Protein AF-A0A644UAX9-F1 (afdb_monomer_lite)

Secondary structure (DSSP, 8-state):
-GGGTT-SGGGT-SSPPPTTHHHHHHHTS-HHHHHHHHHHHHHHHGGGT-S--THHHHSSB-EEEEEEEEE-SSTTS---SPPPTTS----EEEEEEEEETTEEEEEEEEEEETTS-GGGGGGG----TTB-

Foldseek 3Di:
DVVCPPVCVVVPHPDDPDPCPVVVVVVVDDPVVVVVVVVVCCVVCVVVQAPDDVCVVVVAWEKDKDKDKDWAPDQPACADDDQDPVNDDIWIKIWIFIDTPRHRDTPDTDIHTNPDDPVVVVVVDDDDPRYD

Sequence (132 aa):
MLGLSGKTNHIQLDHIPRRSTLSDANKQRSSDVFGYIYNQLLLKYGHLISDSRIKDVIDKQIEIFDSTTISLFKEILKYVGRKPVDGKRKGGVKVHTVINVDEAVPKLVWFTNAATNDHVLLSKLKMDSNTI

Organism: NCBI:txid1076179

Radius of gyration: 21.42 Å; chains: 1; bounding box: 42×56×51 Å

Structure (mmCIF, N/CA/C/O backbone):
data_AF-A0A644UAX9-F1
#
_entry.id   AF-A0A644UAX9-F1
#
loop_
_atom_site.group_PDB
_atom_site.id
_atom_site.type_symbol
_atom_site.label_atom_id
_atom_site.label_alt_id
_atom_site.label_comp_id
_atom_site.label_asym_id
_atom_site.label_entity_id
_atom_site.label_seq_id
_atom_site.pdbx_PDB_ins_code
_atom_site.Cartn_x
_atom_site.Cartn_y
_atom_site.Cartn_z
_atom_site.occupancy
_atom_site.B_iso_or_equiv
_atom_site.auth_seq_id
_atom_site.auth_comp_id
_atom_site.auth_asym_id
_atom_site.auth_atom_id
_atom_site.pdbx_PDB_model_num
ATOM 1 N N . MET A 1 1 ? 8.402 34.067 4.086 1.00 55.81 1 MET A N 1
ATOM 2 C CA . MET A 1 1 ? 6.987 33.637 4.089 1.00 55.81 1 MET A CA 1
ATOM 3 C C . MET A 1 1 ? 6.166 34.805 4.634 1.00 55.81 1 MET A C 1
ATOM 5 O O . MET A 1 1 ? 5.911 34.852 5.825 1.00 55.81 1 MET A O 1
ATOM 9 N N . LEU A 1 2 ? 5.859 35.809 3.796 1.00 58.38 2 LEU A N 1
ATOM 10 C CA . LEU A 1 2 ? 5.228 37.069 4.241 1.00 58.38 2 LEU A CA 1
ATOM 11 C C . LEU A 1 2 ? 3.797 36.873 4.788 1.00 58.38 2 LEU A C 1
ATOM 13 O O . LEU A 1 2 ? 3.357 37.642 5.631 1.00 58.38 2 LEU A O 1
ATOM 17 N N . GLY A 1 3 ? 3.091 35.823 4.350 1.00 68.50 3 GLY A N 1
ATOM 18 C CA . GLY A 1 3 ? 1.677 35.589 4.686 1.00 68.50 3 GLY A CA 1
ATOM 19 C C . GLY A 1 3 ? 1.372 35.198 6.139 1.00 68.50 3 GLY A C 1
ATOM 20 O O . GLY A 1 3 ? 0.203 35.180 6.517 1.00 68.50 3 GLY A O 1
ATOM 21 N N . LEU A 1 4 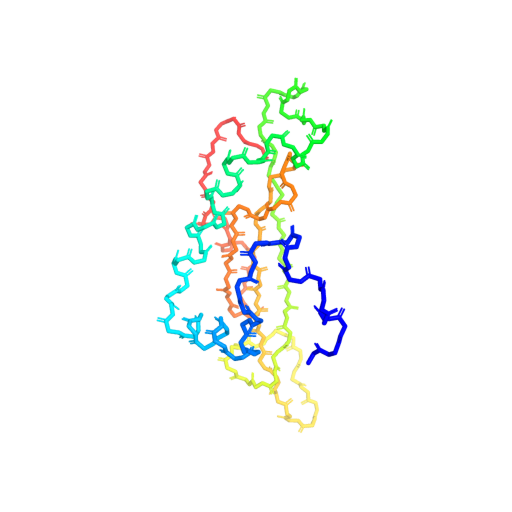? 2.393 34.896 6.951 1.00 66.44 4 LEU A N 1
ATOM 22 C CA . LEU A 1 4 ? 2.254 34.575 8.382 1.00 66.44 4 LEU A CA 1
ATOM 23 C C . LEU A 1 4 ? 2.673 35.722 9.316 1.00 66.44 4 LEU A C 1
ATOM 25 O O . LEU A 1 4 ? 2.611 35.563 10.535 1.00 66.44 4 LEU A O 1
ATOM 29 N N . SER A 1 5 ? 3.083 36.872 8.770 1.00 66.38 5 SER A N 1
ATOM 30 C CA . SER A 1 5 ? 3.472 38.030 9.580 1.00 66.38 5 SER A CA 1
ATOM 31 C C . SER A 1 5 ? 2.308 38.490 10.466 1.00 66.38 5 SER A C 1
ATOM 33 O O . SER A 1 5 ? 1.198 38.686 9.975 1.00 66.38 5 SER A O 1
ATOM 35 N N . GLY A 1 6 ? 2.549 38.615 11.774 1.00 72.94 6 GLY A N 1
ATOM 36 C CA . GLY A 1 6 ? 1.547 39.036 12.763 1.00 72.94 6 GLY A CA 1
ATOM 37 C C . GLY A 1 6 ? 0.522 37.969 13.174 1.00 72.94 6 GLY A C 1
ATOM 38 O O . GLY A 1 6 ? -0.306 38.240 14.035 1.00 72.94 6 GLY A O 1
ATOM 39 N N . LYS A 1 7 ? 0.570 36.754 12.606 1.00 75.19 7 LYS A N 1
ATOM 40 C CA . LYS A 1 7 ? -0.389 35.668 12.908 1.00 75.19 7 LYS A CA 1
ATOM 41 C C . LYS A 1 7 ? 0.183 34.557 13.796 1.00 75.19 7 LYS A C 1
ATOM 43 O O . LYS A 1 7 ? -0.530 33.614 14.123 1.00 75.19 7 LYS A O 1
ATOM 48 N N . THR A 1 8 ? 1.451 34.650 14.191 1.00 77.12 8 THR A N 1
ATOM 49 C CA . THR A 1 8 ? 2.166 33.610 14.954 1.00 77.12 8 THR A CA 1
ATOM 50 C C . THR A 1 8 ? 1.662 33.450 16.388 1.00 77.12 8 THR A C 1
ATOM 52 O O . THR A 1 8 ? 1.616 32.332 16.894 1.00 77.12 8 THR A O 1
ATOM 55 N N . ASN A 1 9 ? 1.192 34.533 17.013 1.00 73.50 9 ASN A N 1
ATOM 56 C CA . ASN A 1 9 ? 0.713 34.514 18.400 1.00 73.50 9 ASN A CA 1
ATOM 57 C C . ASN A 1 9 ? -0.563 33.673 18.580 1.00 73.50 9 ASN A C 1
ATOM 59 O O . ASN A 1 9 ? -0.730 33.025 19.607 1.00 73.50 9 ASN A O 1
ATOM 63 N N . HIS A 1 10 ? -1.441 33.623 17.571 1.00 78.75 10 HIS A N 1
ATOM 64 C CA . HIS A 1 10 ? -2.680 32.832 17.628 1.00 78.75 10 HIS A CA 1
ATOM 65 C C . HIS A 1 10 ? -2.440 31.318 17.616 1.00 78.75 10 HIS A C 1
ATOM 67 O O . HIS A 1 10 ? -3.304 30.557 18.036 1.00 78.75 10 HIS A O 1
ATOM 73 N N . ILE A 1 11 ? -1.273 30.890 17.136 1.00 81.38 11 ILE A N 1
ATOM 74 C CA . ILE A 1 11 ? -0.857 29.486 17.055 1.00 81.38 11 ILE A CA 1
ATOM 75 C C . ILE A 1 11 ? 0.291 29.174 18.023 1.00 81.38 11 ILE A C 1
ATOM 77 O O . ILE A 1 11 ? 0.952 28.153 17.862 1.00 81.38 11 ILE A O 1
ATOM 81 N N . GLN A 1 12 ? 0.521 30.049 19.015 1.00 80.81 12 GLN A N 1
ATOM 82 C CA . GLN A 1 12 ? 1.534 29.887 20.068 1.00 80.81 12 GLN A CA 1
ATOM 83 C C . GLN A 1 12 ? 2.941 29.591 19.520 1.00 80.81 12 GLN A C 1
ATOM 85 O O . GLN A 1 12 ? 3.677 28.768 20.058 1.00 80.81 12 GLN A O 1
ATOM 90 N N . LEU A 1 13 ? 3.315 30.249 18.419 1.00 76.94 13 LEU A N 1
ATOM 91 C CA . LEU A 1 13 ? 4.668 30.166 17.874 1.00 76.94 13 LEU A CA 1
ATOM 92 C C . LEU A 1 13 ? 5.462 31.417 18.254 1.00 76.94 13 LEU A C 1
ATOM 94 O O . LEU A 1 13 ? 5.200 32.496 17.722 1.00 76.94 13 LEU A O 1
ATOM 98 N N . ASP A 1 14 ? 6.478 31.249 19.104 1.00 77.12 14 ASP A N 1
ATOM 99 C CA . ASP A 1 14 ? 7.381 32.334 19.528 1.00 77.12 14 ASP A CA 1
ATOM 100 C C . ASP A 1 14 ? 8.239 32.873 18.374 1.00 77.12 14 ASP A C 1
ATOM 102 O O . ASP A 1 14 ? 8.647 34.034 18.358 1.00 77.12 14 ASP A O 1
ATOM 106 N N . HIS A 1 15 ? 8.503 32.040 17.365 1.00 73.75 15 HIS A N 1
ATOM 107 C CA . HIS A 1 15 ? 9.133 32.461 16.122 1.00 73.75 15 HIS A CA 1
ATOM 108 C C . HIS A 1 15 ? 8.629 31.631 14.938 1.00 73.75 15 HIS A C 1
ATOM 110 O O . HIS A 1 15 ? 8.233 30.473 15.075 1.00 73.75 15 HIS A O 1
ATOM 116 N N . ILE A 1 16 ? 8.709 32.191 13.727 1.00 72.25 16 ILE A N 1
ATOM 117 C CA . ILE A 1 16 ? 8.430 31.427 12.505 1.00 72.25 16 ILE A CA 1
ATOM 118 C C . ILE A 1 16 ? 9.563 30.405 12.320 1.00 72.25 16 ILE A C 1
ATOM 120 O O . ILE A 1 16 ? 10.730 30.809 12.243 1.00 72.25 16 ILE A O 1
ATOM 124 N N . PRO A 1 17 ? 9.282 29.092 12.250 1.00 67.25 17 PRO A N 1
ATOM 125 C CA . PRO A 1 17 ? 10.317 28.112 11.954 1.00 67.25 17 PRO A CA 1
ATOM 126 C C . PRO A 1 17 ? 10.894 28.395 10.562 1.00 67.25 17 PRO A C 1
ATOM 128 O O . PRO A 1 17 ? 10.160 28.619 9.595 1.00 67.25 17 PRO A O 1
ATOM 131 N N . ARG A 1 18 ? 12.228 28.421 10.441 1.00 71.25 18 ARG A N 1
ATOM 132 C CA . ARG A 1 18 ? 12.873 28.582 9.129 1.00 71.25 18 ARG A CA 1
ATOM 133 C C . ARG A 1 18 ? 12.424 27.429 8.227 1.00 71.25 18 ARG A C 1
ATOM 135 O O . ARG A 1 18 ? 12.356 26.290 8.672 1.00 71.25 18 ARG A O 1
ATOM 142 N N . ARG A 1 19 ? 12.149 27.721 6.949 1.00 62.91 19 ARG A N 1
ATOM 143 C CA . ARG A 1 19 ? 11.551 26.790 5.963 1.00 62.91 19 ARG A CA 1
ATOM 144 C C . ARG A 1 19 ? 12.223 25.407 5.913 1.00 62.91 19 ARG A C 1
ATOM 146 O O . ARG A 1 19 ? 11.583 24.436 5.532 1.00 62.91 19 ARG A O 1
ATOM 153 N N . SER A 1 20 ? 13.499 25.327 6.277 1.00 63.91 20 SER A N 1
ATOM 154 C CA . SER A 1 20 ? 14.312 24.122 6.208 1.00 63.91 20 SER A CA 1
ATOM 155 C C . SER A 1 20 ? 14.401 23.325 7.518 1.00 63.91 20 SER A C 1
ATOM 157 O O . SER A 1 20 ? 14.758 22.161 7.460 1.00 63.91 20 SER A O 1
ATOM 159 N N . THR A 1 21 ? 14.008 23.839 8.691 1.00 72.69 21 THR A N 1
ATOM 160 C CA . THR A 1 21 ? 14.293 23.139 9.967 1.00 72.69 21 THR A CA 1
ATOM 161 C C . THR A 1 21 ? 13.525 21.833 10.133 1.00 72.69 21 THR A C 1
ATOM 163 O O . THR A 1 21 ? 14.114 20.813 10.479 1.00 72.69 21 THR A O 1
ATOM 166 N N . LEU A 1 22 ? 12.220 21.829 9.849 1.00 73.19 22 LEU A N 1
ATOM 167 C CA . LEU A 1 22 ? 11.415 20.613 9.975 1.00 73.19 22 LEU A CA 1
ATOM 168 C C . LEU A 1 22 ? 11.743 19.605 8.869 1.00 73.19 22 LEU A C 1
ATOM 170 O O . LEU A 1 22 ? 11.840 18.410 9.134 1.00 73.19 22 LEU A O 1
ATOM 174 N N . SER A 1 23 ? 11.947 20.085 7.638 1.00 79.38 23 SER A N 1
ATOM 175 C CA . SER A 1 23 ? 12.320 19.223 6.516 1.00 79.38 23 SER A CA 1
ATOM 176 C C . SER A 1 23 ? 13.701 18.604 6.716 1.00 79.38 23 SER A C 1
ATOM 178 O O . SER A 1 23 ? 13.858 17.420 6.433 1.00 79.38 23 SER A O 1
ATOM 180 N N . ASP A 1 24 ? 14.682 19.364 7.201 1.00 82.81 24 ASP A N 1
ATOM 181 C CA . ASP A 1 24 ? 16.035 18.861 7.447 1.00 82.81 24 ASP A CA 1
ATOM 182 C C . ASP A 1 24 ? 16.060 17.900 8.637 1.00 82.81 24 ASP A C 1
ATOM 184 O O . ASP A 1 24 ? 16.685 16.846 8.549 1.00 82.81 24 ASP A O 1
ATOM 188 N N . ALA A 1 25 ? 15.294 18.180 9.696 1.00 82.12 25 ALA 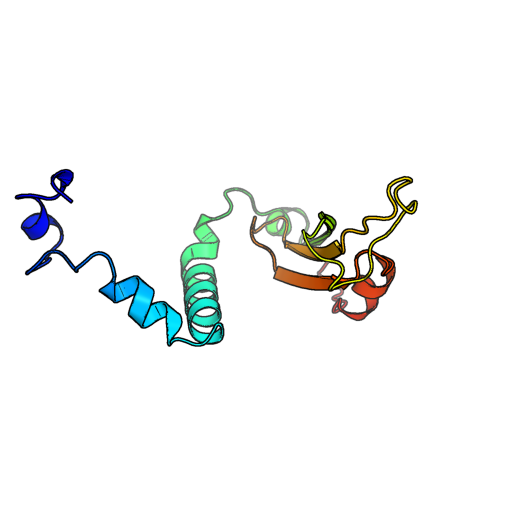A N 1
ATOM 189 C CA . ALA A 1 25 ? 15.106 17.232 10.791 1.00 82.12 25 ALA A CA 1
ATOM 190 C C . ALA A 1 25 ? 14.420 15.937 10.318 1.00 82.12 25 ALA A C 1
ATOM 192 O O . ALA A 1 25 ? 14.811 14.846 10.723 1.00 82.12 25 ALA A O 1
ATOM 193 N N . ASN A 1 26 ? 13.429 16.028 9.425 1.00 87.06 26 ASN A N 1
ATOM 194 C CA . ASN A 1 26 ? 12.758 14.855 8.860 1.00 87.06 26 ASN A CA 1
ATOM 195 C C . ASN A 1 26 ? 13.679 14.010 7.974 1.00 87.06 26 ASN A C 1
ATOM 197 O O . ASN A 1 26 ? 13.528 12.794 7.977 1.00 87.06 26 ASN A O 1
ATOM 201 N N . LYS A 1 27 ? 14.655 14.611 7.277 1.00 86.94 27 LYS A N 1
ATOM 202 C CA . LYS A 1 27 ? 15.661 13.854 6.506 1.00 86.94 27 LYS A CA 1
ATOM 203 C C . LYS A 1 27 ? 16.525 12.947 7.386 1.00 86.94 27 LYS A C 1
ATOM 205 O O . LYS A 1 27 ? 17.047 11.959 6.888 1.00 86.94 27 LYS A O 1
ATOM 210 N N . GLN A 1 28 ? 16.698 13.292 8.662 1.00 89.06 28 GLN A N 1
ATOM 211 C CA . GLN A 1 28 ? 17.493 12.513 9.615 1.00 89.06 28 GLN A CA 1
ATOM 212 C C . GLN A 1 28 ? 16.668 11.454 10.362 1.00 89.06 28 GLN A C 1
ATOM 214 O O . GLN A 1 28 ? 17.236 10.624 11.066 1.00 89.06 28 GLN A O 1
ATOM 219 N N . ARG A 1 29 ? 15.335 11.474 10.238 1.00 90.81 29 ARG A N 1
ATOM 220 C CA . ARG A 1 29 ? 14.456 10.491 10.883 1.00 90.81 29 ARG A CA 1
ATOM 221 C C . ARG A 1 29 ? 14.321 9.253 10.009 1.00 90.81 29 ARG A C 1
ATOM 223 O O . ARG A 1 29 ? 14.216 9.360 8.789 1.00 90.81 29 ARG A O 1
ATOM 230 N N . SER A 1 30 ? 14.267 8.080 10.639 1.00 94.44 30 SER A N 1
ATOM 231 C CA . SER A 1 30 ? 13.919 6.857 9.921 1.00 94.44 30 SER A CA 1
ATOM 232 C C . SER A 1 30 ? 12.459 6.899 9.471 1.00 94.44 30 SER A C 1
ATOM 234 O O . SER A 1 30 ? 11.616 7.580 10.067 1.00 94.44 30 SER A O 1
ATOM 236 N N . SER A 1 31 ? 12.146 6.132 8.427 1.00 91.00 31 SER A N 1
ATOM 237 C CA . SER A 1 31 ? 10.771 5.924 7.966 1.00 91.00 31 SER A CA 1
ATOM 238 C C . SER A 1 31 ? 9.855 5.405 9.078 1.00 91.00 31 SER A C 1
ATOM 240 O O . SER A 1 31 ? 8.664 5.715 9.084 1.00 91.00 31 SER A O 1
ATOM 242 N N . ASP A 1 32 ? 10.410 4.671 10.044 1.00 92.94 32 ASP A N 1
ATOM 243 C CA . ASP A 1 32 ? 9.655 4.044 11.131 1.00 92.94 32 ASP A CA 1
ATOM 244 C C . ASP A 1 32 ? 8.977 5.080 12.022 1.00 92.94 32 ASP A C 1
ATOM 246 O O . ASP A 1 32 ? 7.862 4.852 12.480 1.00 92.94 32 ASP A O 1
ATOM 250 N N . VAL A 1 33 ? 9.598 6.248 12.218 1.00 94.12 33 VAL A N 1
ATOM 251 C CA . VAL A 1 33 ? 8.998 7.336 13.003 1.00 94.12 33 VAL A CA 1
ATOM 252 C C . VAL A 1 33 ? 7.693 7.804 12.359 1.00 94.12 33 VAL A C 1
ATOM 254 O O . VAL A 1 33 ? 6.686 7.979 13.042 1.00 94.12 33 VAL A O 1
ATOM 257 N N . PHE A 1 34 ? 7.688 7.973 11.037 1.00 91.25 34 PHE A N 1
ATOM 258 C CA . PHE A 1 34 ? 6.496 8.388 10.298 1.00 91.25 34 PHE A CA 1
ATOM 259 C C . PHE A 1 34 ? 5.433 7.292 10.298 1.00 91.25 34 PHE A C 1
ATOM 261 O O . PHE A 1 34 ? 4.259 7.589 10.509 1.00 91.25 34 PHE A O 1
ATOM 268 N N . GLY A 1 35 ? 5.850 6.032 10.131 1.00 90.62 35 GLY A N 1
ATOM 269 C CA . GLY A 1 35 ? 4.961 4.879 10.248 1.00 90.62 35 GLY A CA 1
ATOM 270 C C . GLY A 1 35 ? 4.313 4.798 11.630 1.00 90.62 35 GLY A C 1
ATOM 271 O O . GLY A 1 35 ? 3.102 4.617 11.734 1.00 90.62 35 GLY A O 1
ATOM 272 N N . TYR A 1 36 ? 5.085 4.996 12.697 1.00 94.31 36 TYR A N 1
ATOM 273 C CA . TYR A 1 36 ? 4.569 5.007 14.061 1.00 94.31 36 TYR A CA 1
ATOM 274 C C . TYR A 1 36 ? 3.545 6.127 14.268 1.00 94.31 36 TYR A C 1
ATOM 276 O O . TYR A 1 36 ? 2.425 5.853 14.695 1.00 94.31 36 TYR A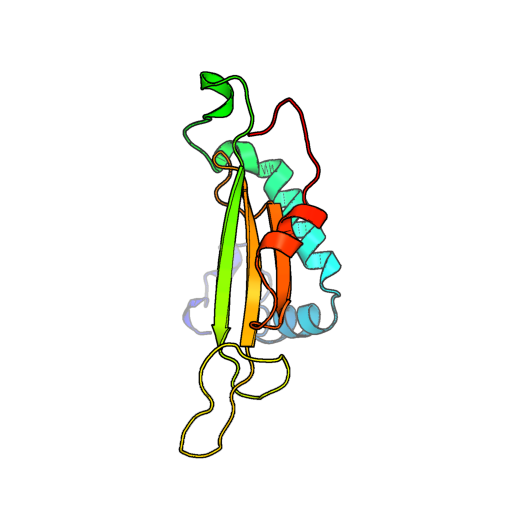 O 1
ATOM 284 N N . ILE A 1 37 ? 3.891 7.370 13.911 1.00 93.62 37 ILE A N 1
ATOM 285 C CA . ILE A 1 37 ? 2.982 8.521 14.038 1.00 93.62 37 ILE A CA 1
ATOM 286 C C . ILE A 1 37 ? 1.685 8.269 13.265 1.00 93.62 37 ILE A C 1
ATOM 288 O O . ILE A 1 37 ? 0.602 8.478 13.807 1.00 93.62 37 ILE A O 1
ATOM 292 N N . TYR A 1 38 ? 1.786 7.785 12.027 1.00 90.62 38 TYR A N 1
ATOM 293 C CA . TYR A 1 38 ? 0.628 7.449 11.205 1.00 90.62 38 TYR A CA 1
ATOM 294 C C . TYR A 1 38 ? -0.286 6.427 11.890 1.00 90.62 38 TYR A C 1
ATOM 296 O O . TYR A 1 38 ? -1.475 6.689 12.052 1.00 90.62 38 TYR A O 1
ATOM 304 N N . ASN A 1 39 ? 0.266 5.303 12.357 1.00 89.69 39 ASN A N 1
ATOM 305 C CA . ASN A 1 39 ? -0.523 4.257 13.007 1.00 89.69 39 ASN A CA 1
ATOM 306 C C . ASN A 1 39 ? -1.176 4.753 14.307 1.00 89.69 39 ASN A C 1
ATOM 308 O O . ASN A 1 39 ? -2.326 4.421 14.576 1.00 89.69 39 ASN A O 1
ATOM 312 N N . GLN A 1 40 ? -0.489 5.587 15.095 1.00 94.44 40 GLN A N 1
ATOM 313 C CA . GLN A 1 40 ? -1.076 6.189 16.298 1.00 94.44 40 GLN A CA 1
ATOM 314 C C . GLN A 1 40 ? -2.245 7.127 15.965 1.00 94.44 40 GLN A C 1
ATOM 316 O O . GLN A 1 40 ? -3.267 7.116 16.654 1.00 94.44 40 GLN A O 1
ATOM 321 N N . LEU A 1 41 ? -2.119 7.925 14.902 1.00 91.75 41 LEU A N 1
ATOM 322 C CA . LEU A 1 41 ? -3.203 8.788 14.433 1.00 91.75 41 LEU A CA 1
ATOM 323 C C . LEU A 1 41 ? -4.381 7.970 13.902 1.00 91.75 41 LEU A C 1
ATOM 325 O O . LEU A 1 41 ? -5.520 8.290 14.227 1.00 91.75 41 LEU A O 1
ATOM 329 N N . LEU A 1 42 ? -4.113 6.907 13.142 1.00 87.06 42 LEU A N 1
ATOM 330 C CA . LEU A 1 42 ? -5.143 6.006 12.634 1.00 87.06 42 LEU A CA 1
ATOM 331 C C . LEU A 1 42 ? -5.895 5.319 13.779 1.00 87.06 42 LEU A C 1
ATOM 333 O O . LEU A 1 42 ? -7.118 5.331 13.788 1.00 87.06 42 LEU A O 1
ATOM 337 N N . LEU A 1 43 ? -5.195 4.816 14.799 1.00 88.44 43 LEU A N 1
ATOM 338 C CA . LEU A 1 43 ? -5.839 4.236 15.984 1.00 88.44 43 LEU A CA 1
ATOM 339 C C . LEU A 1 43 ? -6.717 5.254 16.720 1.00 88.44 43 LEU A C 1
ATOM 341 O O . LEU A 1 43 ? -7.821 4.930 17.153 1.00 88.44 43 LEU A O 1
ATOM 345 N N . LYS A 1 44 ? -6.241 6.496 16.859 1.00 91.19 44 LYS A N 1
ATOM 346 C CA . LYS A 1 44 ? -6.977 7.542 17.575 1.00 91.19 44 LYS A CA 1
ATOM 347 C C . LYS A 1 44 ? -8.196 8.039 16.801 1.00 91.19 44 LYS A C 1
ATOM 349 O O . LYS A 1 44 ? -9.236 8.271 17.408 1.00 91.19 44 LYS A O 1
ATOM 354 N N . TYR A 1 45 ? -8.067 8.233 15.491 1.00 87.75 45 TYR A N 1
ATOM 355 C CA . TYR A 1 45 ? -9.064 8.925 14.668 1.00 87.75 45 TYR A CA 1
ATOM 356 C C . TYR A 1 45 ? -9.783 8.023 13.662 1.00 87.75 45 TYR A C 1
ATOM 358 O O . TYR A 1 45 ? -10.678 8.505 12.982 1.00 87.75 45 TYR A O 1
ATOM 366 N N . GLY A 1 46 ? -9.457 6.731 13.582 1.00 82.50 46 GLY A N 1
ATOM 367 C CA . GLY A 1 46 ? -10.040 5.790 12.615 1.00 82.50 46 GLY A CA 1
ATOM 368 C C . GLY A 1 46 ? -11.564 5.727 12.672 1.00 82.50 46 GLY A C 1
ATOM 369 O O . GLY A 1 46 ? -12.226 5.686 11.642 1.00 82.50 46 GLY A O 1
ATOM 370 N N . HIS A 1 47 ? -12.134 5.867 13.871 1.00 80.19 47 HIS A N 1
ATOM 371 C CA . HIS A 1 47 ? -13.581 5.928 14.076 1.00 80.19 47 HIS A CA 1
ATOM 372 C C . HIS A 1 47 ? -14.278 7.109 13.374 1.00 80.19 47 HIS A C 1
ATOM 374 O O . HIS A 1 47 ? -15.490 7.036 13.194 1.00 80.19 47 HIS A O 1
ATOM 380 N N . LEU A 1 48 ? -13.538 8.163 12.999 1.00 82.75 48 LEU A N 1
ATOM 381 C CA . LEU A 1 48 ? -14.025 9.341 12.266 1.00 82.75 48 LEU A CA 1
ATOM 382 C C . LEU A 1 48 ? -13.817 9.236 10.748 1.00 82.75 48 LEU A C 1
ATOM 384 O O . LEU A 1 48 ? -14.280 10.107 10.021 1.00 82.75 48 LEU A O 1
ATOM 388 N N . ILE A 1 49 ? -13.053 8.248 10.269 1.00 74.94 49 ILE A N 1
ATOM 389 C CA . ILE A 1 49 ? -12.658 8.160 8.852 1.00 74.94 49 ILE A CA 1
ATOM 390 C C . ILE A 1 49 ? -13.788 7.585 7.991 1.00 74.94 49 ILE A C 1
ATOM 392 O O . ILE A 1 49 ? -13.825 7.851 6.792 1.00 74.94 49 ILE A O 1
ATOM 396 N N . SER A 1 50 ? -14.711 6.827 8.586 1.00 68.88 50 SER A N 1
ATOM 397 C CA . SER A 1 50 ? -15.821 6.227 7.855 1.00 68.88 50 SER A CA 1
ATOM 398 C C . SER A 1 50 ? -17.168 6.513 8.494 1.00 68.88 50 SER A C 1
ATOM 400 O O . SER A 1 50 ? -17.417 6.174 9.653 1.00 68.88 50 SER A O 1
ATOM 402 N N . ASP A 1 51 ? -18.040 7.096 7.677 1.00 64.69 51 ASP A N 1
ATOM 403 C CA . ASP A 1 51 ? -19.429 7.398 8.006 1.00 64.69 51 ASP A CA 1
ATOM 404 C C . ASP A 1 51 ? -20.332 6.156 7.889 1.00 64.69 51 ASP A C 1
ATOM 406 O O . ASP A 1 51 ? -21.496 6.186 8.285 1.00 64.69 51 ASP A O 1
ATOM 410 N N . SER A 1 52 ? -19.836 5.049 7.322 1.00 68.75 52 SER A N 1
ATOM 411 C CA . SER A 1 52 ? -20.600 3.813 7.117 1.00 68.75 52 SER A CA 1
ATOM 412 C C . SER A 1 52 ? -19.713 2.589 7.309 1.00 68.75 52 SER A C 1
ATOM 414 O O . SER A 1 52 ? -18.742 2.396 6.584 1.00 68.75 52 SER A O 1
ATOM 416 N N . ARG A 1 53 ? -20.061 1.740 8.279 1.00 76.06 53 ARG A N 1
ATOM 417 C CA . ARG A 1 53 ? -19.323 0.508 8.571 1.00 76.06 53 ARG A CA 1
ATOM 418 C C . ARG A 1 53 ? -20.072 -0.684 7.995 1.00 76.06 53 ARG A C 1
ATOM 420 O O . ARG A 1 53 ? -21.076 -1.126 8.543 1.00 76.06 53 ARG A O 1
ATOM 427 N N . ILE A 1 54 ? -19.578 -1.204 6.881 1.00 79.00 54 ILE A N 1
ATOM 428 C CA . ILE A 1 54 ? -20.065 -2.420 6.232 1.00 79.00 54 ILE A CA 1
ATOM 429 C C . ILE A 1 54 ? -19.940 -3.618 7.171 1.00 79.00 54 ILE A C 1
ATOM 431 O O . ILE A 1 54 ? -20.833 -4.469 7.184 1.00 79.00 54 ILE A O 1
ATOM 435 N N . LYS A 1 55 ? -18.896 -3.658 8.009 1.00 77.62 55 LYS A N 1
ATOM 436 C CA . LYS A 1 55 ? -18.7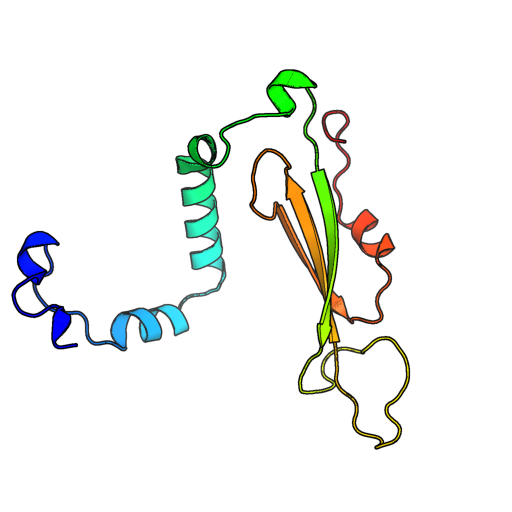77 -4.673 9.058 1.00 77.62 55 LYS A CA 1
ATOM 437 C C . LYS A 1 55 ? -20.007 -4.739 9.962 1.00 77.62 55 LYS A C 1
ATOM 439 O O . LYS A 1 55 ? -20.451 -5.837 10.273 1.00 77.62 55 LYS A O 1
ATOM 444 N N . ASP A 1 56 ? -20.597 -3.600 10.318 1.00 80.75 56 ASP A N 1
ATOM 445 C CA . ASP A 1 56 ? -21.777 -3.559 11.191 1.00 80.75 56 ASP A CA 1
ATOM 446 C C . ASP A 1 56 ? -23.034 -4.121 10.489 1.00 80.75 56 ASP A C 1
ATOM 448 O O . ASP A 1 56 ? -24.001 -4.492 11.150 1.00 80.75 56 ASP A O 1
ATOM 452 N N . VAL A 1 57 ? -23.025 -4.213 9.152 1.00 83.38 57 VAL A N 1
ATOM 453 C CA . VAL A 1 57 ? -24.137 -4.729 8.333 1.00 83.38 57 VAL A CA 1
ATOM 454 C C . VAL A 1 57 ? -23.964 -6.212 7.989 1.00 83.38 57 VAL A C 1
ATOM 456 O O . VAL A 1 57 ? -24.939 -6.960 7.975 1.00 83.38 57 VAL A O 1
ATOM 459 N N . ILE A 1 58 ? -22.738 -6.635 7.671 1.00 84.62 58 ILE A N 1
ATOM 460 C CA . ILE A 1 58 ? -22.433 -7.972 7.123 1.00 84.62 58 ILE A CA 1
ATOM 461 C C . ILE A 1 58 ? -21.796 -8.894 8.183 1.00 84.62 58 ILE A C 1
ATOM 463 O O . ILE A 1 58 ? -21.631 -10.089 7.946 1.00 84.62 58 ILE A O 1
ATOM 467 N N . ASP A 1 59 ? -21.452 -8.352 9.355 1.00 87.75 59 ASP A N 1
ATOM 468 C CA . ASP A 1 59 ? -20.735 -9.030 10.448 1.00 87.75 59 ASP A CA 1
ATOM 469 C C . ASP A 1 59 ? -19.391 -9.645 10.008 1.00 87.75 59 ASP A C 1
ATOM 471 O O . ASP A 1 59 ? -18.880 -10.611 10.575 1.00 87.75 59 ASP A O 1
ATOM 475 N N . LYS A 1 60 ? -18.802 -9.084 8.946 1.00 88.88 60 LYS A N 1
ATOM 476 C CA . LYS A 1 60 ? -17.510 -9.493 8.389 1.00 88.88 60 LYS A CA 1
ATOM 477 C C . LYS A 1 60 ? -16.719 -8.295 7.902 1.00 88.88 60 LYS A C 1
ATOM 479 O O . LYS A 1 60 ? -17.287 -7.324 7.405 1.00 88.88 60 LYS A O 1
ATOM 484 N N . GLN A 1 61 ? -15.400 -8.386 8.025 1.00 87.88 61 GLN A N 1
ATOM 485 C CA . GLN A 1 61 ? -14.496 -7.401 7.455 1.00 87.88 61 GLN A CA 1
ATOM 486 C C . GLN A 1 61 ? -14.392 -7.619 5.948 1.00 87.88 61 GLN A C 1
ATOM 488 O O . GLN A 1 61 ? -14.200 -8.753 5.526 1.00 87.88 61 GLN A O 1
ATOM 493 N N . ILE A 1 62 ? -14.494 -6.558 5.148 1.00 90.25 62 ILE A N 1
ATOM 494 C CA . ILE A 1 62 ? -14.248 -6.650 3.704 1.00 90.25 62 ILE A CA 1
ATOM 495 C C . ILE A 1 62 ? -12.912 -6.003 3.370 1.00 90.25 62 ILE A C 1
ATOM 497 O O . ILE A 1 62 ? -12.665 -4.851 3.748 1.00 90.25 62 ILE A O 1
ATOM 501 N N . GLU A 1 63 ? -12.070 -6.734 2.646 1.00 90.81 63 GLU A N 1
ATOM 502 C CA . GLU A 1 63 ? -10.785 -6.245 2.155 1.00 90.81 63 GLU A CA 1
ATOM 503 C C . GLU A 1 63 ? -10.720 -6.275 0.629 1.00 90.81 63 GLU A C 1
ATOM 505 O O . GLU A 1 63 ? -11.002 -7.272 -0.028 1.00 90.81 63 GLU A O 1
ATOM 510 N N . ILE A 1 64 ? -10.305 -5.154 0.047 1.00 90.94 64 ILE A N 1
ATOM 511 C CA . ILE A 1 64 ? -10.071 -5.027 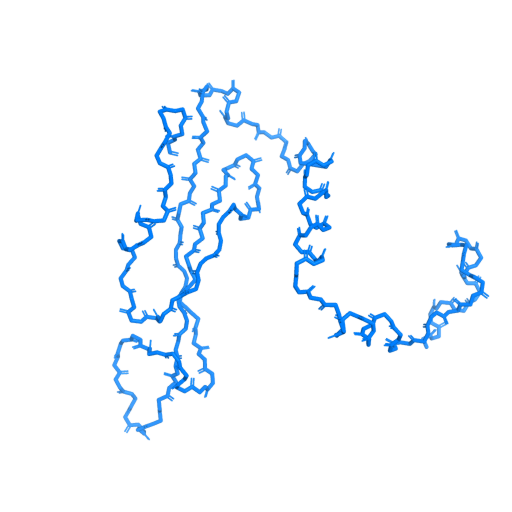-1.388 1.00 90.94 64 ILE A CA 1
ATOM 512 C C . ILE A 1 64 ? -8.575 -5.136 -1.622 1.00 90.94 64 ILE A C 1
ATOM 514 O O . ILE A 1 64 ? -7.796 -4.360 -1.067 1.00 90.94 64 ILE A O 1
ATOM 518 N N . PHE A 1 65 ? -8.176 -6.065 -2.482 1.00 91.44 65 PHE A N 1
ATOM 519 C CA . PHE A 1 65 ? -6.832 -6.097 -3.034 1.00 91.44 65 PHE A CA 1
ATOM 520 C C . PHE A 1 65 ? -6.826 -5.488 -4.436 1.00 91.44 65 PHE A C 1
ATOM 522 O O . PHE A 1 65 ? -7.648 -5.828 -5.284 1.00 91.44 65 PHE A O 1
ATOM 529 N N . ASP A 1 66 ? -5.871 -4.604 -4.682 1.00 92.31 66 ASP A N 1
ATOM 530 C CA . ASP A 1 66 ? -5.625 -4.008 -5.990 1.00 92.31 66 ASP A CA 1
ATOM 531 C C . ASP A 1 66 ? -4.123 -3.999 -6.287 1.00 92.31 66 ASP A C 1
ATOM 533 O O . ASP A 1 66 ? -3.281 -4.083 -5.382 1.00 92.31 66 ASP A O 1
ATOM 537 N N . SER A 1 67 ? -3.767 -3.901 -7.567 1.00 93.62 67 SER A N 1
ATOM 538 C CA . SER A 1 67 ? -2.383 -3.684 -7.961 1.00 93.62 67 SER A CA 1
ATOM 539 C C . SER A 1 67 ? -2.259 -2.629 -9.053 1.00 93.62 67 SER A C 1
ATOM 541 O O . SER A 1 67 ? -2.918 -2.670 -10.089 1.00 93.62 67 SER A O 1
ATOM 543 N N . THR A 1 68 ? -1.347 -1.685 -8.843 1.00 93.94 68 THR A N 1
ATOM 544 C CA . THR A 1 68 ? -1.069 -0.596 -9.779 1.00 93.94 68 THR A CA 1
ATOM 545 C C . THR A 1 68 ? 0.375 -0.672 -10.258 1.00 93.94 68 THR A C 1
ATOM 547 O O . THR A 1 68 ? 1.313 -0.775 -9.466 1.00 93.94 68 THR A O 1
ATOM 550 N N . THR A 1 69 ? 0.582 -0.584 -11.572 1.00 93.12 69 THR A N 1
ATOM 551 C CA . THR A 1 69 ? 1.926 -0.534 -12.166 1.00 93.12 69 THR A CA 1
ATOM 552 C C . THR A 1 69 ? 2.328 0.905 -12.473 1.00 93.12 69 THR A C 1
ATOM 554 O O . THR A 1 69 ? 1.666 1.594 -13.244 1.00 93.12 69 THR A O 1
ATOM 557 N N . ILE A 1 70 ? 3.453 1.347 -11.914 1.00 93.38 70 ILE A N 1
ATOM 558 C CA . ILE A 1 70 ? 3.997 2.696 -12.083 1.00 93.38 70 ILE A CA 1
ATOM 559 C C . ILE A 1 70 ? 5.300 2.609 -12.881 1.00 93.38 70 ILE A C 1
ATOM 561 O O . ILE A 1 70 ? 6.220 1.861 -12.542 1.00 93.38 70 ILE A O 1
ATOM 565 N N . SER A 1 71 ? 5.391 3.395 -13.953 1.00 91.56 71 SER A N 1
ATOM 566 C CA . SER A 1 71 ? 6.590 3.459 -14.796 1.00 91.56 71 SER A CA 1
ATOM 567 C C . SER A 1 71 ? 7.673 4.324 -14.146 1.00 91.56 71 SER A C 1
ATOM 569 O O . SER A 1 71 ? 7.392 5.417 -13.660 1.00 91.56 71 SER A O 1
ATOM 571 N N . LEU A 1 72 ? 8.922 3.862 -14.177 1.00 91.25 72 LEU A N 1
ATOM 572 C CA . LEU A 1 72 ? 10.085 4.570 -13.638 1.00 91.25 72 LEU A CA 1
ATOM 573 C C . LEU A 1 72 ? 10.860 5.291 -14.746 1.00 91.25 72 LEU A C 1
ATOM 575 O O . LEU A 1 72 ? 10.819 4.915 -15.915 1.00 91.25 72 LEU A O 1
ATOM 579 N N . PHE A 1 73 ? 11.646 6.300 -14.374 1.00 87.69 73 PHE A N 1
ATOM 580 C CA . PHE A 1 73 ? 12.524 7.005 -15.318 1.00 87.69 73 PHE A CA 1
ATOM 581 C C . PHE A 1 73 ? 13.776 6.204 -15.708 1.00 87.69 73 PHE A C 1
ATOM 583 O O . PHE A 1 73 ? 14.371 6.476 -16.747 1.00 87.69 73 PHE A O 1
ATOM 590 N N . LYS A 1 74 ? 14.177 5.227 -14.884 1.00 85.31 74 LYS A N 1
ATOM 591 C CA . LYS A 1 74 ? 15.337 4.350 -15.099 1.00 85.31 74 LYS A CA 1
ATOM 592 C C . LYS A 1 74 ? 14.935 2.883 -14.959 1.00 85.31 74 LYS A C 1
ATOM 594 O O . LYS A 1 74 ? 14.001 2.568 -14.222 1.00 85.31 74 LYS A O 1
ATOM 599 N N . GLU A 1 75 ? 15.659 1.989 -15.626 1.00 86.38 75 GLU A N 1
ATOM 600 C CA . GLU A 1 75 ? 15.469 0.529 -15.570 1.00 86.38 75 GLU A CA 1
ATOM 601 C C . GLU A 1 75 ? 16.054 -0.077 -14.278 1.00 86.38 75 GLU A C 1
ATOM 603 O O . GLU A 1 75 ? 16.933 -0.927 -14.316 1.00 86.38 75 GLU A O 1
ATOM 608 N N . ILE A 1 76 ? 15.597 0.401 -13.113 1.00 89.88 76 ILE A N 1
ATOM 609 C CA . ILE A 1 76 ? 16.017 -0.132 -11.801 1.00 89.88 76 ILE A CA 1
ATOM 610 C C . ILE A 1 76 ? 15.254 -1.423 -11.483 1.00 89.88 76 ILE A C 1
ATOM 612 O O . ILE A 1 76 ? 15.834 -2.408 -11.042 1.00 89.88 76 ILE A O 1
ATOM 616 N N . LEU A 1 77 ? 13.942 -1.411 -11.724 1.00 91.44 77 LEU A N 1
ATOM 617 C CA . LEU A 1 77 ? 13.051 -2.553 -11.547 1.00 91.44 77 LEU A CA 1
ATOM 618 C C . LEU A 1 77 ? 12.511 -2.990 -12.905 1.00 91.44 77 LEU A C 1
ATOM 620 O O . LEU A 1 77 ? 12.189 -2.151 -13.750 1.00 91.44 77 LEU A O 1
ATOM 624 N N . LYS A 1 78 ? 12.410 -4.302 -13.124 1.00 90.69 78 LYS A N 1
ATOM 625 C CA . LYS A 1 78 ? 12.049 -4.864 -14.432 1.00 90.69 78 LYS A CA 1
ATOM 626 C C . LYS A 1 78 ? 10.625 -4.458 -14.829 1.00 90.69 78 LYS A C 1
ATOM 628 O O . LYS A 1 78 ? 9.674 -4.736 -14.099 1.00 90.69 78 LYS A O 1
ATOM 633 N N . TYR A 1 79 ? 10.493 -3.848 -16.008 1.00 87.19 79 TYR A N 1
ATOM 634 C CA . TYR A 1 79 ? 9.210 -3.442 -16.590 1.00 87.19 79 TYR A CA 1
ATOM 635 C C . TYR A 1 79 ? 8.465 -4.607 -17.257 1.00 87.19 79 TYR A C 1
ATOM 637 O O . TYR A 1 79 ? 9.063 -5.633 -17.592 1.00 87.19 79 TYR A O 1
ATOM 645 N N . VAL A 1 80 ? 7.159 -4.433 -17.461 1.00 83.50 80 VAL A N 1
ATOM 646 C CA . VAL A 1 80 ? 6.263 -5.374 -18.151 1.00 83.50 80 VAL A CA 1
ATOM 647 C C . VAL A 1 80 ? 5.858 -4.819 -19.519 1.00 83.50 80 VAL A C 1
ATOM 649 O O . VAL A 1 80 ? 5.684 -3.619 -19.677 1.00 83.50 80 VAL A O 1
ATOM 652 N N . GLY A 1 81 ? 5.686 -5.679 -20.523 1.00 82.62 81 GLY A N 1
ATOM 653 C CA . GLY A 1 81 ? 5.215 -5.274 -21.852 1.00 82.62 81 GLY A CA 1
ATOM 654 C C . GLY A 1 81 ? 6.311 -5.208 -22.917 1.00 82.62 81 GLY A C 1
ATOM 655 O O . GLY A 1 81 ? 7.366 -5.834 -22.800 1.00 82.62 81 GLY A O 1
ATOM 656 N N . ARG A 1 82 ? 6.021 -4.508 -24.021 1.00 80.44 82 ARG A N 1
ATOM 657 C CA . ARG A 1 82 ? 6.876 -4.493 -25.218 1.00 80.44 82 ARG A CA 1
ATOM 658 C C . ARG A 1 82 ? 8.103 -3.607 -25.022 1.00 80.44 82 ARG A C 1
ATOM 660 O O . ARG A 1 82 ? 8.022 -2.531 -24.437 1.00 80.44 82 ARG A O 1
ATOM 667 N N . LYS A 1 83 ? 9.234 -4.049 -25.577 1.00 80.50 83 LYS A N 1
ATOM 668 C CA . LYS A 1 83 ? 10.442 -3.225 -25.661 1.00 80.50 83 LYS A CA 1
ATOM 669 C C . LYS A 1 83 ? 10.174 -2.040 -26.598 1.00 80.50 83 LYS A C 1
ATOM 671 O O . LYS A 1 83 ? 9.713 -2.277 -27.716 1.00 80.50 83 LYS A O 1
ATOM 676 N N . PRO A 1 84 ? 10.455 -0.802 -26.167 1.00 82.00 84 PRO A N 1
ATOM 677 C CA . PRO A 1 84 ? 10.369 0.366 -27.035 1.00 82.00 84 PRO A CA 1
ATOM 678 C C . PRO A 1 84 ? 11.279 0.231 -28.261 1.00 82.00 84 PRO A C 1
ATOM 680 O O . PRO A 1 84 ? 12.380 -0.317 -28.164 1.00 82.00 84 PRO A O 1
ATOM 683 N N . VAL A 1 85 ? 10.809 0.723 -29.411 1.00 85.25 85 VAL A N 1
ATOM 684 C CA . VAL A 1 85 ? 11.533 0.655 -30.697 1.00 85.25 85 VAL A CA 1
ATOM 685 C C . VAL A 1 85 ? 12.815 1.489 -30.661 1.00 85.25 85 VAL A C 1
ATOM 687 O O . VAL A 1 85 ? 13.814 1.119 -31.267 1.00 85.25 85 VAL A O 1
ATOM 690 N N . ASP A 1 86 ? 12.812 2.576 -29.892 1.00 86.44 86 ASP A N 1
ATOM 691 C CA . ASP A 1 86 ? 13.955 3.473 -29.693 1.00 86.44 86 ASP A CA 1
ATOM 692 C C . ASP A 1 86 ? 15.057 2.883 -28.788 1.00 86.44 86 ASP A C 1
ATOM 694 O O . ASP A 1 86 ? 16.051 3.550 -28.501 1.00 86.44 86 ASP A O 1
ATOM 698 N N . GLY A 1 87 ? 14.880 1.649 -28.300 1.00 79.44 87 GLY A N 1
ATOM 699 C CA . GLY A 1 87 ? 15.829 0.944 -27.440 1.00 79.44 87 GLY A CA 1
ATOM 700 C C . GLY A 1 87 ? 15.906 1.466 -26.002 1.00 79.44 87 GLY A C 1
ATOM 701 O O . GLY A 1 87 ? 16.537 0.818 -25.162 1.00 79.44 87 GLY A O 1
ATOM 702 N N . LYS A 1 88 ? 15.245 2.586 -25.674 1.00 81.12 88 LYS A N 1
ATOM 703 C CA . LYS A 1 88 ? 15.265 3.179 -24.332 1.00 81.12 88 LYS A CA 1
ATOM 704 C C . LYS A 1 88 ? 14.260 2.466 -23.444 1.00 81.12 88 LYS A C 1
ATOM 706 O O . LYS A 1 88 ? 13.055 2.530 -23.660 1.00 81.12 88 LYS A O 1
ATOM 711 N N . ARG A 1 89 ? 14.746 1.797 -22.400 1.00 78.44 89 ARG A N 1
ATOM 712 C CA . ARG A 1 89 ? 13.883 1.082 -21.457 1.00 78.44 89 ARG A CA 1
ATOM 713 C C . ARG A 1 89 ? 13.657 1.885 -20.192 1.00 78.44 89 ARG A C 1
ATOM 715 O O . ARG A 1 89 ? 14.585 2.383 -19.559 1.00 78.44 89 ARG A O 1
ATOM 722 N N . LYS A 1 90 ? 12.387 1.972 -19.817 1.00 87.06 90 LYS A N 1
ATOM 723 C CA . LYS A 1 90 ? 11.959 2.401 -18.492 1.00 87.06 90 LYS A CA 1
ATOM 724 C C . LYS A 1 90 ? 11.832 1.171 -17.610 1.00 87.06 90 LYS A C 1
ATOM 726 O O . LYS A 1 90 ? 11.468 0.104 -18.096 1.00 87.06 90 LYS A O 1
ATOM 731 N N . GLY A 1 91 ? 12.148 1.323 -16.330 1.00 91.94 91 GLY A N 1
ATOM 732 C CA . GLY A 1 91 ? 11.803 0.327 -15.325 1.00 91.94 91 GLY A CA 1
ATOM 733 C C . GLY A 1 91 ? 10.351 0.474 -14.894 1.00 91.94 91 GLY A C 1
ATOM 734 O O . GLY A 1 91 ? 9.661 1.406 -15.311 1.00 91.94 91 GLY A O 1
ATOM 735 N N . GLY A 1 92 ? 9.883 -0.411 -14.024 1.00 93.88 92 GLY A N 1
ATOM 736 C CA . GLY A 1 92 ? 8.567 -0.272 -13.409 1.00 93.88 92 GLY A CA 1
ATOM 737 C C . GLY A 1 92 ? 8.486 -0.929 -12.061 1.00 93.88 92 GLY A C 1
ATOM 738 O O . GLY A 1 92 ? 9.075 -1.987 -11.837 1.00 93.88 92 GLY A O 1
ATOM 739 N N . VAL A 1 93 ? 7.695 -0.309 -11.202 1.00 95.81 93 VAL A N 1
ATOM 740 C CA . VAL A 1 93 ? 7.294 -0.875 -9.925 1.00 95.81 93 VAL A CA 1
ATOM 741 C C . VAL A 1 93 ? 5.830 -1.274 -10.013 1.00 95.81 93 VAL A C 1
ATOM 743 O O . VAL A 1 93 ? 5.017 -0.545 -10.579 1.00 95.81 93 VAL A O 1
ATOM 746 N N . LYS A 1 94 ? 5.496 -2.433 -9.462 1.00 95.56 94 LYS A N 1
ATOM 747 C CA . LYS A 1 94 ? 4.115 -2.804 -9.187 1.00 95.56 94 LYS A CA 1
ATOM 748 C C . LYS A 1 94 ? 3.858 -2.663 -7.700 1.00 95.56 94 LYS A C 1
ATOM 750 O O . LYS A 1 94 ? 4.583 -3.245 -6.889 1.00 95.56 94 LYS A O 1
ATOM 755 N N . VAL A 1 95 ? 2.860 -1.854 -7.381 1.00 95.62 95 VAL A N 1
ATOM 756 C CA . VAL A 1 95 ? 2.359 -1.611 -6.036 1.00 95.62 95 VAL A CA 1
ATOM 757 C C . VAL A 1 95 ? 1.170 -2.529 -5.835 1.00 95.62 95 VAL A C 1
ATOM 759 O O . VAL A 1 95 ? 0.189 -2.408 -6.556 1.00 95.62 95 VAL A O 1
ATOM 762 N N . HIS A 1 96 ? 1.273 -3.445 -4.886 1.00 95.88 96 HIS A N 1
ATOM 763 C CA . HIS A 1 96 ? 0.160 -4.257 -4.417 1.00 95.88 96 HIS A CA 1
ATOM 764 C C . HIS A 1 96 ? -0.400 -3.602 -3.166 1.00 95.88 96 HIS A C 1
ATOM 766 O O . HIS A 1 96 ? 0.364 -3.287 -2.246 1.00 95.88 96 HIS A O 1
ATOM 772 N N . THR A 1 97 ? -1.705 -3.383 -3.128 1.00 94.12 97 THR A N 1
ATOM 773 C CA . THR A 1 97 ? -2.362 -2.682 -2.030 1.00 94.12 97 THR A CA 1
ATOM 774 C C . THR A 1 97 ? -3.546 -3.489 -1.530 1.00 94.12 97 THR A C 1
ATOM 776 O O . THR A 1 97 ? -4.316 -4.011 -2.325 1.00 94.12 97 THR A O 1
ATOM 779 N N . VAL A 1 98 ? -3.676 -3.593 -0.208 1.00 92.94 98 VAL A N 1
ATOM 780 C CA . VAL A 1 98 ? -4.877 -4.125 0.450 1.00 92.94 98 VAL A CA 1
ATOM 781 C C . VAL A 1 98 ? -5.504 -2.995 1.245 1.00 92.94 98 VAL A C 1
ATOM 783 O O . VAL A 1 98 ? -4.795 -2.325 1.999 1.00 92.94 98 VAL A O 1
ATOM 786 N N . ILE A 1 99 ? -6.799 -2.771 1.068 1.00 90.44 99 ILE A N 1
ATOM 787 C CA . ILE A 1 99 ? -7.571 -1.697 1.700 1.00 90.44 99 ILE A CA 1
ATOM 788 C C . ILE A 1 99 ? -8.754 -2.332 2.423 1.00 90.44 99 ILE A C 1
ATOM 790 O O . ILE A 1 99 ? -9.390 -3.236 1.888 1.00 90.44 99 ILE A O 1
ATOM 794 N N . ASN A 1 100 ? -9.048 -1.859 3.628 1.00 87.38 100 ASN A N 1
ATOM 795 C CA . ASN A 1 100 ? -10.277 -2.209 4.326 1.00 87.38 100 ASN A CA 1
ATOM 796 C C . ASN A 1 100 ? -11.415 -1.333 3.776 1.00 87.38 100 ASN A C 1
ATOM 798 O O . ASN A 1 100 ? -11.264 -0.124 3.706 1.00 87.38 100 ASN A O 1
ATOM 802 N N . VAL A 1 101 ? -12.564 -1.887 3.394 1.00 86.25 101 VAL A N 1
ATOM 803 C CA . VAL A 1 101 ? -13.652 -1.044 2.856 1.00 86.25 101 VAL A CA 1
ATOM 804 C C . VAL A 1 101 ? -14.186 -0.029 3.877 1.00 86.25 101 VAL A C 1
ATOM 806 O O . VAL A 1 101 ? -14.585 1.070 3.499 1.00 86.25 101 VAL A O 1
ATOM 809 N N . ASP A 1 102 ? -14.125 -0.356 5.167 1.00 83.50 102 ASP A N 1
ATOM 810 C CA . ASP A 1 102 ? -14.532 0.534 6.257 1.00 83.50 102 ASP A CA 1
ATOM 811 C C . ASP A 1 102 ? -13.487 1.604 6.582 1.00 83.50 102 ASP A C 1
ATOM 813 O O . ASP A 1 102 ? -13.767 2.520 7.348 1.00 83.50 102 ASP A O 1
ATOM 817 N N . GLU A 1 103 ? -12.277 1.508 6.036 1.00 78.81 103 GLU A N 1
ATOM 818 C CA . GLU A 1 103 ? -11.207 2.470 6.261 1.00 78.81 103 GLU A CA 1
ATOM 819 C C . GLU A 1 103 ? -10.553 2.784 4.915 1.00 78.81 103 GLU A C 1
ATOM 821 O O . GLU A 1 103 ? -9.815 1.968 4.376 1.00 78.81 103 GLU A O 1
ATOM 826 N N . ALA A 1 104 ? -10.746 3.988 4.367 1.00 75.44 104 ALA A N 1
ATOM 827 C CA . ALA A 1 104 ? -10.187 4.382 3.062 1.00 75.44 104 ALA A CA 1
ATOM 828 C C . ALA A 1 104 ? -8.642 4.531 3.043 1.00 75.44 104 ALA A C 1
ATOM 830 O O . ALA A 1 104 ? -8.078 5.298 2.259 1.00 75.44 104 ALA A O 1
ATOM 831 N N . VAL A 1 105 ? -7.943 3.823 3.928 1.00 83.44 105 VAL A N 1
ATOM 832 C CA . VAL A 1 105 ? -6.499 3.778 4.072 1.00 83.44 105 VAL A CA 1
ATOM 833 C C . VAL A 1 105 ? -5.949 2.378 3.771 1.00 83.44 105 VAL A C 1
ATOM 835 O O . VAL A 1 105 ? -6.581 1.366 4.073 1.00 83.44 105 VAL A O 1
ATOM 838 N N . PRO A 1 106 ? -4.746 2.285 3.183 1.00 87.19 106 PRO A N 1
ATOM 839 C CA . PRO A 1 106 ? -4.154 0.998 2.864 1.00 87.19 106 PRO A CA 1
ATOM 840 C C . PRO A 1 106 ? -3.676 0.272 4.127 1.00 87.19 106 PRO A C 1
ATOM 842 O O . PRO A 1 106 ? -2.853 0.784 4.884 1.00 87.19 106 PRO A O 1
ATOM 845 N N . LYS A 1 107 ? -4.131 -0.969 4.296 1.00 86.25 107 LYS A N 1
ATOM 846 C CA . LYS A 1 107 ? -3.673 -1.916 5.322 1.00 86.25 107 LYS A CA 1
ATOM 847 C C . LYS A 1 107 ? -2.320 -2.536 4.963 1.00 86.25 107 LYS A C 1
ATOM 849 O O . LYS A 1 107 ? -1.491 -2.794 5.834 1.00 86.25 107 LYS A O 1
ATOM 854 N N . LEU A 1 108 ? -2.088 -2.779 3.673 1.00 90.19 108 LEU A N 1
ATOM 855 C CA . LEU A 1 108 ? -0.824 -3.290 3.143 1.00 90.19 108 LEU A CA 1
ATOM 856 C C . LEU A 1 108 ? -0.436 -2.492 1.904 1.00 90.19 108 LEU A C 1
ATOM 858 O O . LEU A 1 108 ? -1.264 -2.278 1.023 1.00 90.19 108 LEU A O 1
ATOM 862 N N . VAL A 1 109 ? 0.841 -2.126 1.809 1.00 92.06 109 VAL A N 1
ATOM 863 C CA . VAL A 1 109 ? 1.463 -1.646 0.573 1.00 92.06 109 VAL A CA 1
ATOM 864 C C . VAL A 1 109 ? 2.729 -2.453 0.348 1.00 92.06 109 VAL A C 1
ATOM 866 O O . VAL A 1 109 ? 3.625 -2.465 1.193 1.00 92.06 109 VAL A O 1
ATOM 869 N N . TRP A 1 110 ? 2.811 -3.138 -0.788 1.00 95.06 110 TRP A N 1
ATOM 870 C CA . TRP A 1 110 ? 3.955 -3.971 -1.122 1.00 95.06 110 TRP A CA 1
ATOM 871 C C . TRP A 1 110 ? 4.453 -3.698 -2.538 1.00 95.06 110 TRP A C 1
ATOM 873 O O . TRP A 1 110 ? 3.701 -3.750 -3.505 1.00 95.06 110 TRP A O 1
ATOM 883 N N . PHE A 1 111 ? 5.749 -3.417 -2.661 1.00 94.69 111 PHE A N 1
ATOM 884 C CA . PHE A 1 111 ? 6.385 -3.088 -3.931 1.00 94.69 111 PHE A CA 1
ATOM 885 C C . PHE A 1 111 ? 7.116 -4.294 -4.516 1.00 94.69 111 PHE A C 1
ATOM 887 O O . PHE A 1 111 ? 7.875 -4.980 -3.830 1.00 94.69 111 PHE A O 1
ATOM 894 N N . THR A 1 112 ? 6.930 -4.515 -5.813 1.00 95.69 112 THR A N 1
ATOM 895 C CA . THR A 1 112 ? 7.621 -5.551 -6.589 1.00 95.69 112 THR A CA 1
ATOM 896 C C . THR A 1 112 ? 8.048 -5.005 -7.951 1.00 95.69 112 THR A C 1
ATOM 898 O O . THR A 1 112 ? 7.680 -3.893 -8.335 1.00 95.69 112 THR A O 1
ATOM 901 N N . ASN A 1 113 ? 8.830 -5.778 -8.708 1.00 95.50 113 ASN A N 1
ATOM 902 C CA . ASN A 1 113 ? 9.050 -5.477 -10.122 1.00 95.50 113 ASN A CA 1
ATOM 903 C C . ASN A 1 113 ? 7.708 -5.432 -10.860 1.00 95.50 113 ASN A C 1
ATOM 905 O O . ASN A 1 113 ? 6.843 -6.272 -10.617 1.00 95.50 113 ASN A O 1
ATOM 909 N N . ALA A 1 114 ? 7.559 -4.529 -11.827 1.00 94.25 114 ALA A N 1
ATOM 910 C CA . ALA A 1 114 ? 6.350 -4.476 -12.648 1.00 94.25 114 ALA A CA 1
ATOM 911 C C . ALA A 1 114 ? 6.054 -5.791 -13.393 1.00 94.25 114 ALA A C 1
ATOM 913 O O . ALA A 1 114 ? 4.897 -6.118 -13.641 1.00 94.25 114 ALA A O 1
ATOM 914 N N . ALA A 1 115 ? 7.094 -6.569 -13.706 1.00 93.75 115 ALA A N 1
ATOM 915 C CA . ALA A 1 115 ? 6.970 -7.889 -14.323 1.00 93.75 115 ALA A CA 1
ATOM 916 C C . ALA A 1 115 ? 6.451 -9.003 -13.387 1.00 93.75 115 ALA A C 1
ATOM 918 O O . ALA A 1 115 ? 6.172 -10.101 -13.867 1.00 93.75 115 ALA A O 1
ATOM 919 N N . THR A 1 116 ? 6.347 -8.768 -12.076 1.00 95.00 116 THR A N 1
ATOM 920 C CA . THR A 1 116 ? 5.831 -9.759 -11.119 1.00 95.00 116 THR A CA 1
ATOM 921 C C . THR A 1 116 ? 4.322 -9.937 -11.298 1.00 95.00 116 THR A C 1
ATOM 923 O O . THR A 1 116 ? 3.600 -8.958 -11.466 1.00 95.00 116 THR A O 1
ATOM 926 N N . ASN A 1 117 ? 3.829 -11.179 -11.274 1.00 92.56 117 ASN A N 1
ATOM 927 C CA . ASN A 1 117 ? 2.396 -11.470 -11.371 1.00 92.56 117 ASN A CA 1
ATOM 928 C C . ASN A 1 117 ? 1.674 -11.223 -10.032 1.00 92.56 117 ASN A C 1
ATOM 930 O O . ASN A 1 117 ? 2.271 -11.370 -8.967 1.00 92.56 117 ASN A O 1
ATOM 934 N N . ASP A 1 118 ? 0.391 -10.875 -10.090 1.00 91.38 118 ASP A N 1
ATOM 935 C CA . ASP A 1 118 ? -0.383 -10.422 -8.927 1.00 91.38 118 ASP A CA 1
ATOM 936 C C . ASP A 1 118 ? -0.720 -11.550 -7.955 1.00 91.38 118 ASP A C 1
ATOM 938 O O . ASP A 1 118 ? -0.863 -11.297 -6.763 1.00 91.38 118 ASP A O 1
ATOM 942 N N . HIS A 1 119 ? -0.731 -12.811 -8.407 1.00 92.56 119 HIS A N 1
ATOM 943 C CA . HIS A 1 119 ? -0.983 -13.955 -7.519 1.00 92.56 119 HIS A CA 1
ATOM 944 C C . HIS A 1 119 ? 0.017 -14.047 -6.356 1.00 92.56 119 HIS A C 1
ATOM 946 O O . HIS A 1 119 ? -0.294 -14.639 -5.327 1.00 92.56 119 HIS A O 1
ATOM 952 N N . VAL A 1 120 ? 1.212 -13.458 -6.485 1.00 92.81 120 VAL A N 1
ATOM 953 C CA . VAL A 1 120 ? 2.213 -13.453 -5.409 1.00 92.81 120 VAL A CA 1
ATOM 954 C C . VAL A 1 120 ? 1.726 -12.629 -4.206 1.00 92.81 120 VAL A C 1
ATOM 956 O O . VAL A 1 120 ? 2.157 -12.873 -3.081 1.00 92.81 120 VAL A O 1
ATOM 959 N N . LEU A 1 121 ? 0.784 -11.697 -4.394 1.00 90.94 121 LEU A N 1
ATOM 960 C CA . LEU A 1 121 ? 0.134 -11.001 -3.282 1.00 90.94 121 LEU A CA 1
ATOM 961 C C . LEU A 1 121 ? -0.576 -11.980 -2.340 1.00 90.94 121 LEU A C 1
ATOM 963 O O . LEU A 1 121 ? -0.522 -11.783 -1.129 1.00 90.94 121 LEU A O 1
ATOM 967 N N . LEU A 1 122 ? -1.157 -13.068 -2.862 1.00 90.12 122 LEU A N 1
ATOM 968 C CA . LEU A 1 122 ? -1.868 -14.064 -2.053 1.00 90.12 122 LEU A CA 1
ATOM 969 C C . LEU A 1 122 ? -0.970 -14.667 -0.967 1.00 90.12 122 LEU A C 1
ATOM 971 O O . LEU A 1 122 ? -1.436 -14.920 0.138 1.00 90.12 122 LEU A O 1
ATOM 975 N N . SER A 1 123 ? 0.335 -14.817 -1.227 1.00 92.31 123 SER A N 1
ATOM 976 C CA . SER A 1 123 ? 1.280 -15.328 -0.224 1.00 92.31 123 SER A CA 1
ATOM 977 C C . SER A 1 123 ? 1.610 -14.316 0.882 1.00 92.31 123 SER A C 1
ATOM 979 O O . SER A 1 123 ? 2.327 -14.648 1.825 1.00 92.31 123 SER A O 1
ATOM 981 N N . LYS A 1 124 ? 1.189 -13.056 0.738 1.00 91.12 124 LYS A N 1
ATOM 982 C CA . LYS A 1 124 ? 1.337 -11.997 1.748 1.00 91.12 124 LYS A CA 1
ATOM 983 C C . LYS A 1 124 ? 0.068 -11.786 2.566 1.00 91.12 124 LYS A C 1
ATOM 985 O O . LYS A 1 124 ? 0.143 -11.140 3.610 1.00 91.12 124 LYS A O 1
ATOM 990 N N . LEU A 1 125 ? -1.066 -12.315 2.110 1.00 89.31 125 LEU A N 1
ATOM 991 C CA . LEU A 1 125 ? -2.329 -12.214 2.825 1.00 89.31 125 LEU A CA 1
ATOM 992 C C . LEU A 1 125 ? -2.328 -13.153 4.034 1.00 89.31 125 LEU A C 1
ATOM 994 O O . LEU A 1 125 ? -1.825 -14.275 3.980 1.00 89.31 125 LEU A O 1
ATOM 998 N N . LYS A 1 126 ? -2.913 -12.683 5.136 1.00 88.31 126 LYS A N 1
ATOM 999 C CA . LYS A 1 126 ? -3.255 -13.525 6.282 1.00 88.31 126 LYS A CA 1
ATOM 1000 C C . LYS A 1 126 ? -4.738 -13.840 6.181 1.00 88.31 126 LYS A C 1
ATOM 1002 O O . LYS A 1 126 ? -5.550 -12.925 6.237 1.00 88.31 126 LYS A O 1
ATOM 1007 N N . MET A 1 127 ? -5.060 -15.114 6.002 1.00 86.94 127 MET A N 1
ATOM 1008 C CA . MET A 1 127 ? -6.444 -15.574 5.915 1.00 86.94 127 MET A CA 1
ATOM 1009 C C . MET A 1 127 ? -7.097 -15.508 7.300 1.00 86.94 127 MET A C 1
ATOM 1011 O O . MET A 1 127 ? -6.502 -15.953 8.282 1.00 86.94 127 MET A O 1
ATOM 1015 N N . ASP A 1 128 ? -8.311 -14.971 7.358 1.00 89.56 128 ASP A N 1
ATOM 1016 C CA . ASP A 1 128 ? -9.144 -14.875 8.558 1.00 89.56 128 ASP A CA 1
ATOM 1017 C C . ASP A 1 128 ? -10.576 -15.269 8.174 1.00 89.56 128 ASP A C 1
ATOM 1019 O O . ASP A 1 128 ? -11.101 -14.786 7.176 1.00 89.56 128 ASP A O 1
ATOM 1023 N N . SER A 1 129 ? -11.218 -16.141 8.955 1.00 91.69 129 SER A N 1
ATOM 1024 C CA . SER A 1 129 ? -12.599 -16.582 8.711 1.00 91.69 129 SER A CA 1
ATOM 1025 C C . SER A 1 129 ? -13.623 -15.442 8.776 1.00 91.69 129 SER A C 1
ATOM 1027 O O . SER A 1 129 ? -14.715 -15.555 8.205 1.00 91.69 129 SER A O 1
ATOM 1029 N N . ASN A 1 130 ? -13.266 -14.355 9.466 1.00 91.12 130 ASN A N 1
ATOM 1030 C CA . ASN A 1 130 ? -14.098 -13.167 9.649 1.00 91.12 130 ASN A CA 1
ATOM 1031 C C . ASN A 1 130 ? -13.784 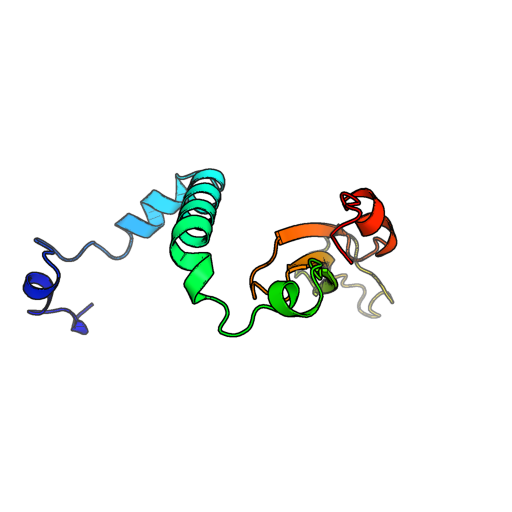-12.048 8.643 1.00 91.12 130 ASN A C 1
ATOM 1033 O O . ASN A 1 130 ? -14.370 -10.970 8.743 1.00 91.12 130 ASN A O 1
ATOM 1037 N N . THR A 1 131 ? -12.888 -12.295 7.683 1.00 88.00 131 THR A N 1
ATOM 1038 C CA . THR A 1 131 ? -12.544 -11.358 6.607 1.00 88.00 131 THR A CA 1
ATOM 1039 C C . THR A 1 131 ? -12.892 -11.974 5.249 1.00 88.00 131 THR A C 1
ATOM 1041 O O . THR A 1 131 ? -12.649 -13.162 5.034 1.00 88.00 131 THR A O 1
ATOM 1044 N N . ILE A 1 132 ? -13.484 -11.187 4.349 1.00 86.56 132 ILE A N 1
ATOM 1045 C CA . ILE A 1 132 ? -13.800 -11.557 2.960 1.00 86.56 132 ILE A CA 1
ATOM 1046 C C . ILE A 1 132 ? -13.062 -10.624 2.007 1.00 86.56 132 ILE A C 1
ATOM 1048 O O . ILE A 1 132 ? -13.083 -9.397 2.252 1.00 86.56 132 ILE A O 1
#

pLDDT: mean 85.16, std 8.85, range [55.81, 95.88]